Protein AF-A0A0G0YXP5-F1 (afdb_monomer_lite)

Foldseek 3Di:
DLLVVLVVLQVQLVVQCVVQVDPDPDLSVVSNVVSPVSNVSSVCCNVPVPVVVVVCVVCVVVPVNVVVVVVVVVVSVVVVVCVVPPD

Sequence (87 aa):
MMWLAGAMSLVIGLLSVLVHNVWSDDWRLLITFLGWMALIKGIIRLMWPDSVAKMALTMGQKKTLINTCLIVGFLIGLYLMYQGFWA

Radius of gyration: 14.75 Å; chains: 1; bounding box: 26×30×37 Å

Secondary structure (DSSP, 8-state):
-HHHHHHHHHHHHHHHHHHH----SSTHHHHHHHHHHHHHHHHHHHH-HHHHHHHHHHHHT-HHHHHHHHHHHHHHHHHHHHHHHH-

Organism: NCBI:txid1618341

Structure (mmCIF, N/CA/C/O backbone):
data_AF-A0A0G0YXP5-F1
#
_entry.id   AF-A0A0G0YXP5-F1
#
loop_
_atom_site.group_PDB
_atom_site.id
_atom_site.type_symbol
_atom_site.label_atom_id
_atom_site.label_alt_id
_atom_site.label_comp_id
_atom_site.label_asym_id
_atom_site.label_entity_id
_atom_site.label_seq_id
_atom_site.pdbx_PDB_ins_code
_atom_site.Cartn_x
_atom_site.Cartn_y
_atom_site.Cartn_z
_atom_site.occupancy
_atom_site.B_iso_or_equiv
_atom_site.auth_seq_id
_atom_site.auth_comp_id
_atom_site.auth_asym_id
_atom_site.auth_atom_id
_atom_site.pdbx_PDB_model_num
ATOM 1 N N . MET A 1 1 ? 2.227 12.087 15.757 1.00 63.25 1 MET A N 1
ATOM 2 C CA . MET A 1 1 ? 2.908 11.027 14.972 1.00 63.25 1 MET A CA 1
ATOM 3 C C . MET A 1 1 ? 2.143 10.538 13.732 1.00 63.25 1 MET A C 1
ATOM 5 O O . MET A 1 1 ? 2.788 10.034 12.823 1.00 63.25 1 MET A O 1
ATOM 9 N N . MET A 1 2 ? 0.814 10.708 13.623 1.00 72.62 2 MET A N 1
ATOM 10 C CA . MET A 1 2 ? 0.051 10.251 12.440 1.00 72.62 2 MET A CA 1
ATOM 11 C C . MET A 1 2 ? 0.306 11.040 11.149 1.00 72.62 2 MET A C 1
ATOM 13 O O . MET A 1 2 ? 0.319 10.437 10.080 1.00 72.62 2 MET A O 1
ATOM 17 N N . TRP A 1 3 ? 0.578 12.343 11.246 1.00 79.38 3 TRP A N 1
ATOM 18 C CA . TRP A 1 3 ? 0.897 13.194 10.093 1.00 79.38 3 TRP A CA 1
ATOM 19 C C . TRP A 1 3 ? 2.164 12.751 9.357 1.00 79.38 3 TRP A C 1
ATOM 21 O O . TRP A 1 3 ? 2.123 12.535 8.150 1.00 79.38 3 TRP A O 1
ATOM 31 N N . LEU A 1 4 ? 3.262 12.518 10.088 1.00 84.75 4 LEU A N 1
ATOM 32 C CA . LEU A 1 4 ? 4.516 12.026 9.508 1.00 84.75 4 LEU A CA 1
ATOM 33 C C . LEU A 1 4 ? 4.325 10.654 8.849 1.00 84.75 4 LEU A C 1
ATOM 35 O O . LEU A 1 4 ? 4.731 10.449 7.711 1.00 84.75 4 LEU A O 1
ATOM 39 N N . ALA A 1 5 ? 3.632 9.735 9.529 1.00 82.75 5 ALA A N 1
ATOM 40 C CA . ALA A 1 5 ? 3.326 8.419 8.975 1.00 82.75 5 ALA A CA 1
ATOM 41 C C . ALA A 1 5 ? 2.428 8.492 7.724 1.00 82.75 5 ALA A C 1
ATOM 43 O O . ALA A 1 5 ? 2.531 7.630 6.856 1.00 82.75 5 ALA A O 1
ATOM 44 N N . GLY A 1 6 ? 1.538 9.488 7.637 1.00 83.25 6 GLY A N 1
ATOM 45 C CA . GLY A 1 6 ? 0.748 9.803 6.443 1.00 83.25 6 GLY A CA 1
ATOM 46 C C . GLY A 1 6 ? 1.613 10.310 5.301 1.00 83.25 6 GLY A C 1
ATOM 47 O O . GLY A 1 6 ? 1.599 9.711 4.227 1.00 83.25 6 GLY A O 1
ATOM 48 N N . ALA A 1 7 ? 2.430 11.329 5.564 1.00 88.62 7 ALA A N 1
ATOM 49 C CA . ALA A 1 7 ? 3.336 11.922 4.588 1.00 88.62 7 ALA A CA 1
ATOM 50 C C . ALA A 1 7 ? 4.306 10.884 4.006 1.00 88.62 7 ALA A C 1
ATOM 52 O O . ALA A 1 7 ? 4.406 10.757 2.790 1.00 88.62 7 ALA A O 1
ATOM 53 N N . MET A 1 8 ? 4.940 10.067 4.854 1.00 88.75 8 MET A N 1
ATOM 54 C CA . MET A 1 8 ? 5.837 9.000 4.398 1.00 88.75 8 MET A CA 1
ATOM 55 C C . MET A 1 8 ? 5.100 7.966 3.545 1.00 88.75 8 MET A C 1
ATOM 57 O O . MET A 1 8 ? 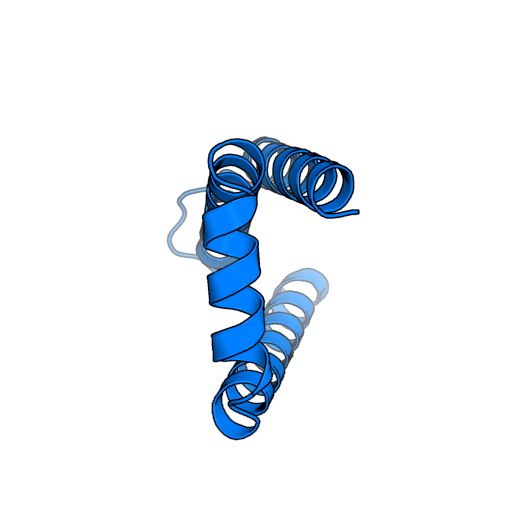5.587 7.601 2.481 1.00 88.75 8 MET A O 1
ATOM 61 N N . SER A 1 9 ? 3.911 7.515 3.967 1.00 85.75 9 SER A N 1
ATOM 62 C CA . SER A 1 9 ? 3.141 6.553 3.169 1.00 85.75 9 SER A CA 1
ATOM 63 C C . SER A 1 9 ? 2.701 7.115 1.818 1.00 85.75 9 SER A C 1
ATOM 65 O O . SER A 1 9 ? 2.706 6.378 0.836 1.00 85.75 9 SER A O 1
ATOM 67 N N . LEU A 1 10 ? 2.380 8.412 1.756 1.00 90.69 10 LEU A N 1
ATOM 68 C CA . LEU A 1 10 ? 2.026 9.085 0.512 1.00 90.69 10 LEU A CA 1
ATOM 69 C C . LEU A 1 10 ? 3.235 9.171 -0.417 1.00 90.69 10 LEU A C 1
ATOM 71 O O . LEU A 1 10 ? 3.125 8.777 -1.571 1.00 90.69 10 LEU A O 1
ATOM 75 N N . VAL A 1 11 ? 4.387 9.628 0.083 1.00 92.31 11 VAL A N 1
ATOM 76 C CA . VAL A 1 11 ? 5.616 9.746 -0.719 1.00 92.31 11 VAL A CA 1
ATOM 77 C C . VAL A 1 11 ? 6.060 8.379 -1.235 1.00 92.31 11 VAL A C 1
ATOM 79 O O . VAL A 1 11 ? 6.330 8.241 -2.421 1.00 92.31 11 VAL A O 1
ATOM 82 N N . ILE A 1 12 ? 6.076 7.352 -0.382 1.00 91.31 12 ILE A N 1
ATOM 83 C CA . ILE A 1 12 ? 6.456 5.990 -0.786 1.00 91.31 12 ILE A CA 1
ATOM 84 C C . ILE A 1 12 ? 5.478 5.435 -1.828 1.00 91.31 12 ILE A C 1
ATOM 86 O O . ILE A 1 12 ? 5.913 4.879 -2.834 1.00 91.31 12 ILE A O 1
ATOM 90 N N . GLY A 1 13 ? 4.167 5.608 -1.622 1.00 89.69 13 GLY A N 1
ATOM 91 C CA . GLY A 1 13 ? 3.157 5.195 -2.597 1.00 89.69 13 GLY A CA 1
ATOM 92 C C . GLY A 1 13 ? 3.314 5.917 -3.935 1.00 89.69 13 GLY A C 1
ATOM 93 O O . GLY A 1 13 ? 3.276 5.284 -4.985 1.00 89.69 13 GLY A O 1
ATOM 94 N N . LEU A 1 14 ? 3.577 7.225 -3.899 1.00 91.88 14 LEU A N 1
ATOM 95 C CA . LEU A 1 14 ? 3.784 8.040 -5.093 1.00 91.88 14 LEU A CA 1
ATOM 96 C C . LEU A 1 14 ? 5.034 7.617 -5.863 1.00 91.88 14 LEU A C 1
ATOM 98 O O . LEU A 1 14 ? 4.964 7.441 -7.075 1.00 91.88 14 LEU A O 1
ATOM 102 N N . LEU A 1 15 ? 6.155 7.403 -5.171 1.00 92.50 15 LEU A N 1
ATOM 103 C CA . LEU A 1 15 ? 7.386 6.903 -5.783 1.00 92.50 15 LEU A CA 1
ATOM 104 C C . LEU A 1 15 ? 7.183 5.515 -6.394 1.00 92.50 15 LEU A C 1
ATOM 106 O O . LEU A 1 15 ? 7.630 5.267 -7.508 1.00 92.50 15 LEU A O 1
ATOM 110 N N . SER A 1 16 ? 6.469 4.626 -5.700 1.00 91.62 16 SER A N 1
ATOM 111 C CA . SER A 1 16 ? 6.163 3.288 -6.209 1.00 91.62 16 SER A CA 1
ATOM 112 C C . SER A 1 16 ? 5.338 3.344 -7.494 1.00 91.62 16 SER A C 1
ATOM 114 O O . SER A 1 16 ? 5.675 2.647 -8.448 1.00 91.62 16 SER A O 1
ATOM 116 N N . VAL A 1 17 ? 4.313 4.202 -7.552 1.00 93.00 17 VAL A N 1
ATOM 117 C CA . VAL A 1 17 ? 3.551 4.432 -8.786 1.00 93.00 17 VAL A CA 1
ATOM 118 C C . VAL A 1 17 ? 4.475 5.006 -9.861 1.00 93.00 17 VAL A C 1
ATOM 120 O O . VAL A 1 17 ? 4.572 4.434 -10.933 1.00 93.00 17 VAL A O 1
ATOM 123 N N . LEU A 1 18 ? 5.231 6.069 -9.593 1.00 92.00 18 LEU A N 1
ATOM 124 C CA . LEU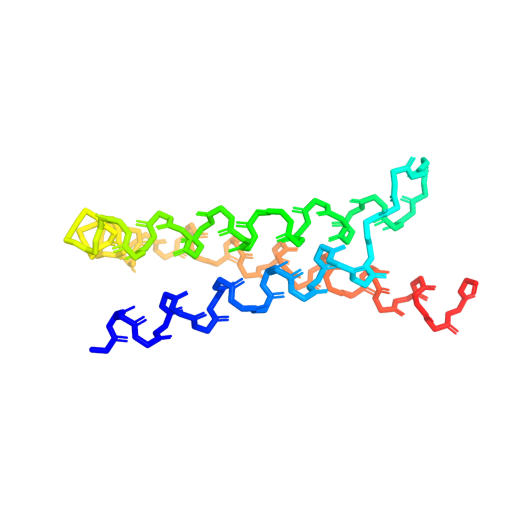 A 1 18 ? 6.083 6.689 -10.616 1.00 92.00 18 LEU A CA 1
ATOM 125 C C . LEU A 1 18 ? 7.128 5.734 -11.218 1.00 92.00 18 LEU A C 1
ATOM 127 O O . LEU A 1 18 ? 7.383 5.803 -12.416 1.00 92.00 18 LEU A O 1
ATOM 131 N N . VAL A 1 19 ? 7.715 4.843 -10.414 1.00 91.50 19 VAL A N 1
ATOM 132 C CA . VAL A 1 19 ? 8.769 3.915 -10.865 1.00 91.50 19 VAL A CA 1
ATOM 133 C C . VAL A 1 19 ? 8.198 2.635 -11.488 1.00 91.50 19 VAL A C 1
ATOM 135 O O . VAL A 1 19 ? 8.791 2.086 -12.413 1.00 91.50 19 VAL A O 1
ATOM 138 N N . HIS A 1 20 ? 7.052 2.149 -11.003 1.00 86.31 20 HIS A N 1
ATOM 139 C CA . HIS A 1 20 ? 6.519 0.826 -11.347 1.00 86.31 20 HIS A CA 1
ATOM 140 C C . HIS A 1 20 ? 5.067 0.855 -11.860 1.00 86.31 20 HIS A C 1
ATOM 142 O O . HIS A 1 20 ? 4.345 -0.129 -11.695 1.00 86.31 20 HIS A O 1
ATOM 148 N N . ASN A 1 21 ? 4.601 1.946 -12.479 1.00 91.81 21 ASN A N 1
ATOM 149 C CA . ASN A 1 21 ? 3.263 2.011 -13.089 1.00 91.81 21 ASN A CA 1
ATOM 150 C C . ASN A 1 21 ? 3.215 1.251 -14.424 1.00 91.81 21 ASN A C 1
ATOM 152 O O . ASN A 1 21 ? 3.180 1.853 -15.497 1.00 91.81 21 ASN A O 1
ATOM 156 N N . VAL A 1 22 ? 3.233 -0.078 -14.344 1.00 91.19 22 VAL A N 1
ATOM 157 C CA . VAL A 1 22 ? 3.169 -0.980 -15.494 1.00 91.19 22 VAL A CA 1
ATOM 158 C C . VAL A 1 22 ? 1.934 -1.859 -15.351 1.00 91.19 22 VAL A C 1
ATOM 160 O O . VAL A 1 22 ? 1.910 -2.797 -14.561 1.00 91.19 22 VAL A O 1
ATOM 163 N N . TRP A 1 23 ? 0.911 -1.565 -16.147 1.00 89.12 23 TRP A N 1
ATOM 164 C CA . TRP A 1 23 ? -0.295 -2.386 -16.252 1.00 89.12 23 TRP A CA 1
ATOM 165 C C . TRP A 1 23 ? -0.080 -3.493 -17.289 1.00 89.12 23 TRP A C 1
ATOM 167 O O . TRP A 1 23 ? -0.665 -3.457 -18.368 1.00 89.12 23 TRP A O 1
ATOM 177 N N . SER A 1 24 ? 0.824 -4.429 -16.989 1.00 88.38 24 SER A N 1
ATOM 178 C CA . SER A 1 24 ? 0.995 -5.668 -17.760 1.00 88.38 24 SER A CA 1
ATOM 179 C C . SER A 1 24 ? 0.339 -6.834 -17.027 1.00 88.38 24 SER A C 1
ATOM 181 O O . SER A 1 24 ? 0.240 -6.795 -15.806 1.00 88.38 24 SER A O 1
ATOM 183 N N . ASP A 1 25 ? -0.063 -7.890 -17.734 1.00 85.62 25 ASP A N 1
ATOM 184 C CA . ASP A 1 25 ? -0.676 -9.093 -17.139 1.00 85.62 25 ASP A CA 1
ATOM 185 C C . ASP A 1 25 ? 0.342 -10.010 -16.415 1.00 85.62 25 ASP A C 1
ATOM 187 O O . ASP A 1 25 ? 0.149 -11.218 -16.297 1.00 85.62 25 ASP A O 1
ATOM 191 N N . ASP A 1 26 ? 1.428 -9.433 -15.891 1.00 88.25 26 ASP A N 1
ATOM 192 C CA . ASP A 1 26 ? 2.497 -10.140 -15.185 1.00 88.25 26 ASP A CA 1
ATOM 193 C C . ASP A 1 26 ? 2.514 -9.801 -13.684 1.00 88.25 26 ASP A C 1
ATOM 195 O O . ASP A 1 26 ? 1.738 -8.997 -13.164 1.00 88.25 26 ASP A O 1
ATOM 199 N N . TRP A 1 27 ? 3.497 -10.345 -12.960 1.00 88.62 27 TRP A N 1
ATOM 200 C CA . TRP A 1 27 ? 3.744 -10.060 -11.540 1.00 88.62 27 TRP A CA 1
ATOM 201 C C . TRP A 1 27 ? 3.945 -8.564 -11.216 1.00 88.62 27 TRP A C 1
ATOM 203 O O . TRP A 1 27 ? 3.772 -8.152 -10.068 1.00 88.62 27 TRP A O 1
ATOM 213 N N . ARG A 1 28 ? 4.275 -7.735 -12.215 1.00 89.88 28 ARG A N 1
ATOM 214 C CA . ARG A 1 28 ? 4.426 -6.277 -12.072 1.00 89.88 28 ARG A CA 1
ATOM 215 C C . ARG A 1 28 ? 3.102 -5.585 -11.741 1.00 89.88 28 ARG A C 1
ATOM 217 O O . ARG A 1 28 ? 3.121 -4.617 -10.983 1.00 89.88 28 ARG A O 1
ATOM 224 N N . LEU A 1 29 ? 1.968 -6.138 -12.183 1.00 91.69 29 LEU A N 1
ATOM 225 C CA . LEU A 1 29 ? 0.630 -5.641 -11.850 1.00 91.69 29 LEU A CA 1
ATOM 226 C C . LEU A 1 29 ? 0.407 -5.584 -10.336 1.00 91.69 29 LEU A C 1
ATOM 228 O O . LEU A 1 29 ? -0.110 -4.601 -9.809 1.00 91.69 29 LEU A O 1
ATOM 232 N N . LEU A 1 30 ? 0.854 -6.622 -9.621 1.00 90.38 30 LEU A N 1
ATOM 233 C CA . LEU A 1 30 ? 0.791 -6.695 -8.160 1.00 90.38 30 LEU A CA 1
ATOM 234 C C . LEU A 1 30 ? 1.556 -5.538 -7.508 1.00 90.38 30 LEU A C 1
ATOM 236 O O . LEU A 1 30 ? 1.057 -4.942 -6.555 1.00 90.38 30 LEU A O 1
ATOM 240 N N . ILE A 1 31 ? 2.728 -5.173 -8.037 1.00 90.88 31 ILE A N 1
ATOM 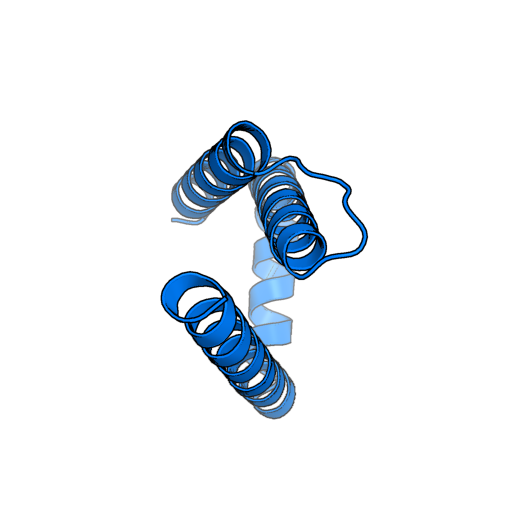241 C CA . ILE A 1 31 ? 3.500 -4.025 -7.541 1.00 90.88 31 ILE A CA 1
ATOM 242 C C . ILE A 1 31 ? 2.738 -2.725 -7.789 1.00 90.88 31 ILE A C 1
ATOM 244 O O . ILE A 1 31 ? 2.617 -1.907 -6.877 1.00 90.88 31 ILE A O 1
ATOM 248 N N . THR A 1 32 ? 2.187 -2.544 -8.990 1.00 92.56 32 THR A N 1
ATOM 249 C CA . THR A 1 32 ? 1.398 -1.356 -9.333 1.00 92.56 32 THR A CA 1
ATOM 250 C C . THR A 1 32 ? 0.189 -1.213 -8.404 1.00 92.56 32 THR A C 1
ATOM 252 O O . THR A 1 32 ? -0.031 -0.136 -7.846 1.00 92.56 32 THR A O 1
ATOM 255 N N . PHE A 1 33 ? -0.540 -2.301 -8.133 1.00 93.25 33 PHE A N 1
ATOM 256 C CA . PHE A 1 33 ? -1.643 -2.310 -7.165 1.00 93.25 33 PHE A CA 1
ATOM 257 C C . PHE A 1 33 ? -1.189 -1.950 -5.746 1.00 93.25 33 PHE A C 1
ATOM 259 O O . PHE A 1 33 ? -1.832 -1.128 -5.089 1.00 93.25 33 PHE A O 1
ATOM 266 N N . LEU A 1 34 ? -0.084 -2.527 -5.262 1.00 92.44 34 LEU A N 1
ATOM 267 C CA . LEU A 1 34 ? 0.472 -2.198 -3.944 1.00 92.44 34 LEU A CA 1
ATOM 268 C C . LEU A 1 34 ? 0.862 -0.713 -3.847 1.00 92.44 34 LEU A C 1
ATOM 270 O O . LEU A 1 34 ? 0.562 -0.071 -2.836 1.00 92.44 34 LEU A O 1
ATOM 274 N N . GLY A 1 35 ? 1.464 -0.157 -4.902 1.00 92.38 35 GLY A N 1
ATOM 275 C CA . GLY A 1 35 ? 1.826 1.258 -4.998 1.00 92.38 35 GLY A CA 1
ATOM 276 C C . GLY A 1 35 ? 0.610 2.182 -4.904 1.00 92.38 35 GLY A C 1
ATOM 277 O O . GLY A 1 35 ? 0.577 3.084 -4.062 1.00 92.38 35 GLY A O 1
ATOM 278 N N . TRP A 1 36 ? -0.438 1.912 -5.688 1.00 95.12 36 TRP A N 1
ATOM 279 C CA . TRP A 1 36 ? -1.688 2.680 -5.639 1.00 95.12 36 TRP A CA 1
ATOM 280 C C . TRP A 1 36 ? -2.410 2.557 -4.294 1.00 95.12 36 TRP A C 1
ATOM 282 O O . TRP A 1 36 ? -2.876 3.562 -3.755 1.00 95.12 36 TRP A O 1
ATOM 292 N N . MET A 1 37 ? -2.460 1.362 -3.695 1.00 93.25 37 MET A N 1
ATOM 293 C CA . MET A 1 37 ? -3.034 1.187 -2.356 1.00 93.25 37 MET A CA 1
ATOM 294 C C . MET A 1 37 ? -2.270 1.987 -1.294 1.00 93.25 37 MET A C 1
ATOM 296 O O . MET A 1 37 ? -2.889 2.601 -0.421 1.00 93.25 37 MET A O 1
ATOM 300 N N . ALA A 1 38 ? -0.935 2.010 -1.359 1.00 90.88 38 ALA A N 1
ATOM 301 C CA . ALA A 1 38 ? -0.111 2.806 -0.454 1.00 90.88 38 ALA A CA 1
ATOM 302 C C . ALA A 1 38 ? -0.361 4.313 -0.629 1.00 90.88 38 ALA A C 1
ATOM 304 O O . ALA A 1 38 ? -0.543 5.011 0.373 1.00 90.88 38 ALA A O 1
ATOM 305 N N . LEU A 1 39 ? -0.452 4.786 -1.878 1.00 92.44 39 LEU A N 1
ATOM 306 C CA . LEU A 1 39 ? -0.763 6.177 -2.211 1.00 92.44 39 LEU A CA 1
ATOM 307 C C . LEU A 1 39 ? -2.123 6.595 -1.634 1.00 92.44 39 LEU A C 1
ATOM 309 O O . LEU A 1 39 ? -2.201 7.556 -0.868 1.00 92.44 39 LEU A O 1
ATOM 313 N N . ILE A 1 40 ? -3.183 5.839 -1.943 1.00 93.56 40 ILE A N 1
ATOM 314 C CA . ILE A 1 40 ? -4.549 6.120 -1.478 1.00 93.56 40 ILE A CA 1
ATOM 315 C C . ILE A 1 40 ? -4.599 6.118 0.053 1.00 93.56 40 ILE A C 1
ATOM 317 O O . ILE A 1 40 ? -5.149 7.040 0.658 1.00 93.56 40 ILE A O 1
ATOM 321 N N . LYS A 1 41 ? -3.969 5.133 0.707 1.00 89.19 41 LYS A N 1
ATOM 322 C CA . LYS A 1 41 ? -3.910 5.076 2.175 1.00 89.19 41 LYS A CA 1
ATOM 323 C C . LYS A 1 41 ? -3.194 6.294 2.768 1.00 89.19 41 LYS A C 1
ATOM 325 O O . LYS A 1 41 ? -3.621 6.793 3.810 1.00 89.19 41 LYS A O 1
ATOM 330 N N . GLY A 1 42 ? -2.126 6.767 2.124 1.00 89.75 42 GLY A N 1
ATOM 331 C CA . GLY A 1 42 ? -1.403 7.971 2.531 1.00 89.75 42 GLY A CA 1
ATOM 332 C C . GLY A 1 42 ? -2.249 9.235 2.418 1.00 89.75 42 GLY A C 1
ATOM 333 O O . GLY A 1 42 ? -2.309 10.006 3.375 1.00 89.75 42 GLY A O 1
ATOM 334 N N . ILE A 1 43 ? -2.974 9.397 1.307 1.00 92.94 43 ILE A N 1
ATOM 335 C CA . ILE A 1 43 ? -3.918 10.505 1.098 1.00 92.94 43 ILE A CA 1
ATOM 336 C C . ILE A 1 43 ? -5.005 10.493 2.178 1.00 92.94 43 ILE A C 1
ATOM 338 O O . ILE A 1 43 ? -5.187 11.489 2.876 1.00 92.94 43 ILE A O 1
ATOM 342 N N . ILE A 1 44 ? -5.671 9.351 2.390 1.00 91.69 44 ILE A N 1
ATOM 343 C CA . ILE A 1 44 ? -6.741 9.217 3.394 1.00 91.69 44 ILE A CA 1
ATOM 344 C C . ILE A 1 44 ? -6.226 9.559 4.797 1.00 91.69 44 ILE A C 1
ATOM 346 O O . ILE A 1 44 ? -6.909 10.238 5.561 1.00 91.69 44 ILE A O 1
ATOM 350 N N . ARG A 1 45 ? -5.011 9.120 5.145 1.00 89.19 45 ARG A N 1
ATOM 351 C CA . ARG A 1 45 ? -4.405 9.392 6.456 1.00 89.19 45 ARG A CA 1
ATOM 352 C C . ARG A 1 45 ? -4.093 10.871 6.682 1.00 89.19 45 ARG A C 1
ATOM 354 O O . ARG A 1 45 ? -4.156 11.308 7.827 1.00 89.19 45 ARG A O 1
ATOM 361 N N . LEU A 1 46 ? -3.757 11.617 5.631 1.00 89.56 46 LEU A N 1
ATOM 362 C CA . LEU A 1 46 ? -3.518 13.060 5.715 1.00 89.56 46 LEU A CA 1
ATOM 363 C C . LEU A 1 46 ? -4.821 13.865 5.719 1.00 89.56 46 LEU A C 1
ATOM 365 O O . LEU A 1 46 ? -4.914 14.857 6.432 1.00 89.56 46 LEU A O 1
ATOM 369 N N . MET A 1 47 ? -5.826 13.435 4.953 1.00 90.81 47 MET A N 1
ATOM 370 C CA . MET A 1 47 ? -7.113 14.130 4.864 1.00 90.81 47 MET A CA 1
ATOM 371 C C . MET A 1 47 ? -8.015 13.880 6.080 1.00 90.81 47 MET A C 1
ATOM 373 O O . MET A 1 47 ? -8.721 14.788 6.510 1.00 90.81 47 MET A O 1
ATOM 377 N N . TRP A 1 48 ? -7.987 12.673 6.658 1.00 91.31 48 TRP A N 1
ATOM 378 C CA . TRP A 1 48 ? -8.844 12.281 7.786 1.00 91.31 48 TRP A CA 1
ATOM 379 C C . TRP A 1 48 ? -8.061 11.583 8.913 1.00 91.31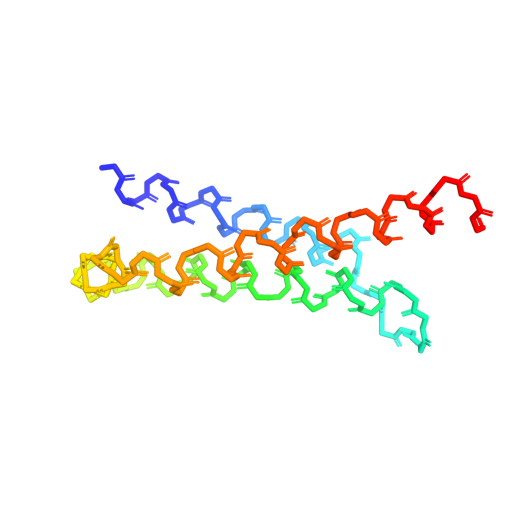 48 TRP A C 1
ATOM 381 O O . TRP A 1 48 ? -8.318 10.410 9.219 1.00 91.31 48 TRP A O 1
ATOM 391 N N . PRO A 1 49 ? -7.115 12.279 9.569 1.00 86.25 49 PRO A N 1
ATOM 392 C CA . PRO A 1 49 ? -6.258 11.687 10.597 1.00 86.25 49 PRO A CA 1
ATOM 393 C C . PRO A 1 49 ? -7.052 11.111 11.781 1.00 86.25 49 PRO A C 1
ATOM 395 O O . PRO A 1 49 ? -6.741 10.012 12.240 1.00 86.25 49 PRO A O 1
ATOM 398 N N . ASP A 1 50 ? -8.116 11.787 12.229 1.00 87.75 50 ASP A N 1
ATOM 399 C CA . ASP A 1 50 ? -8.928 11.350 13.376 1.00 87.75 50 ASP A CA 1
ATOM 400 C C . ASP A 1 50 ? -9.742 10.085 13.079 1.00 87.75 50 ASP A C 1
ATOM 402 O O . ASP A 1 50 ? -9.824 9.170 13.905 1.00 87.75 50 ASP A O 1
ATOM 406 N N . SER A 1 51 ? -10.319 9.995 11.878 1.00 88.50 51 SER A N 1
ATOM 407 C CA . SER A 1 51 ? -11.051 8.806 11.426 1.00 88.50 51 SER A CA 1
ATOM 408 C C . SER A 1 51 ? -10.117 7.602 11.323 1.00 88.50 51 SER A C 1
ATOM 410 O O . SER A 1 51 ? -10.441 6.510 11.793 1.00 88.50 51 SER A O 1
ATOM 412 N N . VAL A 1 52 ? -8.918 7.812 10.772 1.00 87.56 52 VAL A N 1
ATOM 413 C CA . VAL A 1 52 ? -7.891 6.770 10.666 1.00 87.56 52 VAL A CA 1
ATOM 414 C C . VAL A 1 52 ? -7.381 6.349 12.044 1.00 87.56 52 VAL A C 1
ATOM 416 O O . VAL A 1 52 ? -7.132 5.162 12.254 1.00 87.56 52 VAL A O 1
ATOM 419 N N . ALA A 1 53 ? -7.286 7.266 13.010 1.00 87.38 53 ALA A N 1
ATOM 420 C CA . ALA A 1 53 ? -6.919 6.935 14.383 1.00 87.38 53 ALA A CA 1
ATOM 421 C C . ALA A 1 53 ? -7.933 6.003 15.052 1.00 87.38 53 ALA A C 1
ATOM 423 O O . ALA A 1 53 ? -7.559 4.970 15.610 1.00 87.38 53 ALA A O 1
ATOM 424 N N . LYS A 1 54 ? -9.226 6.322 14.941 1.00 88.44 54 LYS A N 1
ATOM 425 C CA . LYS A 1 54 ? -10.307 5.484 15.482 1.00 88.44 54 LYS A CA 1
ATOM 426 C C . LYS A 1 54 ? -10.353 4.110 14.807 1.00 88.44 54 LYS A C 1
ATOM 428 O O . LYS A 1 54 ? -10.511 3.088 15.478 1.00 88.44 54 LYS A O 1
ATOM 433 N N . MET A 1 55 ? -10.158 4.065 13.489 1.00 86.44 55 MET A N 1
ATOM 434 C CA . MET A 1 55 ? -10.075 2.808 12.743 1.00 86.44 55 MET A CA 1
ATOM 435 C C . MET A 1 55 ? -8.867 1.968 13.183 1.00 86.44 55 MET A C 1
ATOM 437 O O . MET A 1 55 ? -8.993 0.766 13.398 1.00 86.44 55 MET A O 1
ATOM 441 N N . ALA A 1 56 ? -7.706 2.593 13.393 1.00 85.06 56 ALA A N 1
ATOM 442 C CA . ALA A 1 56 ? -6.509 1.900 13.859 1.00 85.06 56 ALA A CA 1
ATOM 443 C C . ALA A 1 56 ? -6.702 1.277 15.250 1.00 85.06 56 ALA A C 1
ATOM 445 O O . ALA A 1 56 ? -6.258 0.155 15.476 1.00 85.06 56 ALA A O 1
ATOM 446 N N . LEU A 1 57 ? -7.409 1.955 16.160 1.00 86.75 57 LEU A N 1
ATOM 447 C CA . LEU A 1 57 ? -7.726 1.418 17.488 1.00 86.75 57 LEU A CA 1
ATOM 448 C C . LEU A 1 57 ? -8.664 0.205 17.411 1.00 86.75 57 LEU A C 1
ATOM 450 O O . LEU A 1 57 ? -8.415 -0.813 18.053 1.00 86.75 57 LEU A O 1
ATOM 454 N N . THR A 1 58 ? -9.712 0.281 16.589 1.00 85.75 58 THR A N 1
ATOM 455 C CA . THR A 1 58 ? -10.686 -0.816 16.433 1.00 85.75 58 THR A CA 1
ATOM 456 C C . THR A 1 58 ? -10.107 -2.024 15.695 1.00 85.75 58 THR A C 1
ATOM 458 O O . THR A 1 58 ? -10.400 -3.166 16.051 1.00 85.75 58 THR A O 1
ATOM 461 N N . MET A 1 59 ? -9.248 -1.803 14.698 1.00 83.12 59 MET A N 1
ATOM 462 C CA . MET A 1 59 ? -8.519 -2.877 14.016 1.00 83.12 59 MET A CA 1
ATOM 463 C C . MET A 1 59 ? -7.407 -3.464 14.891 1.00 83.12 59 MET A C 1
ATOM 465 O O . MET A 1 59 ? -7.213 -4.678 14.890 1.00 83.12 59 MET A O 1
ATOM 469 N N . GLY A 1 60 ? -6.728 -2.625 15.680 1.00 80.38 60 GLY A N 1
ATOM 470 C CA . GLY A 1 60 ? -5.650 -3.000 16.599 1.00 80.38 60 GLY A CA 1
ATOM 471 C C . GLY A 1 60 ? -6.058 -4.041 17.646 1.00 80.38 60 GLY A C 1
ATOM 472 O O . GLY A 1 60 ? -5.246 -4.857 18.075 1.00 80.38 60 GLY A O 1
ATOM 473 N N . GLN A 1 61 ? -7.334 -4.054 18.029 1.00 84.50 61 GLN A N 1
ATOM 474 C CA 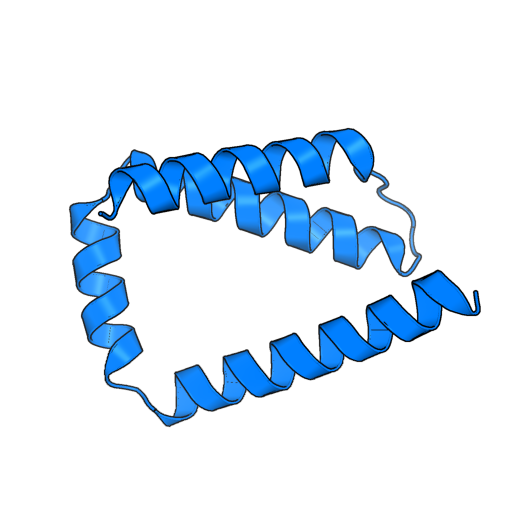. GLN A 1 61 ? -7.875 -4.997 19.010 1.00 84.50 61 GLN A CA 1
ATOM 475 C C . GLN A 1 61 ? -8.211 -6.372 18.409 1.00 84.50 61 GLN A C 1
ATOM 477 O O . GLN A 1 61 ? -8.323 -7.361 19.135 1.00 84.50 61 GLN A O 1
ATOM 482 N N . LYS A 1 62 ? -8.334 -6.479 17.079 1.00 89.31 62 LYS A N 1
ATOM 483 C CA . LYS A 1 62 ? -8.682 -7.727 16.387 1.00 89.31 62 LYS A CA 1
ATOM 484 C C . LYS A 1 62 ? -7.421 -8.513 16.026 1.00 89.31 62 LYS A C 1
ATOM 486 O O . LYS A 1 62 ? -6.984 -8.506 14.878 1.00 89.31 62 LYS A O 1
ATOM 491 N N . LYS A 1 63 ? -6.855 -9.237 17.000 1.00 86.31 63 LYS A N 1
ATOM 492 C CA . LYS A 1 63 ? -5.617 -10.031 16.829 1.00 86.31 63 LYS A CA 1
ATOM 493 C C . LYS A 1 63 ? -5.638 -10.951 15.601 1.00 86.31 63 LYS A C 1
ATOM 495 O O . LYS A 1 63 ? -4.654 -10.994 14.870 1.00 86.31 63 LYS A O 1
ATOM 500 N N . THR A 1 64 ? -6.756 -11.633 15.338 1.00 91.19 64 THR A N 1
ATOM 501 C CA . THR A 1 64 ? -6.904 -12.517 14.168 1.00 91.19 64 THR A CA 1
ATOM 502 C C . THR A 1 64 ? -6.738 -11.759 12.854 1.00 91.19 64 THR A C 1
ATOM 504 O O . THR A 1 64 ? -6.016 -12.215 11.979 1.00 91.19 64 THR A O 1
ATOM 507 N N . LEU A 1 65 ? -7.346 -10.574 12.734 1.00 88.00 65 LEU A N 1
ATOM 508 C CA . LEU A 1 65 ? -7.249 -9.740 11.536 1.00 88.00 65 LEU A CA 1
ATOM 509 C C . LEU A 1 65 ? -5.797 -9.321 11.277 1.00 88.00 65 LEU A C 1
ATOM 511 O O . LEU A 1 65 ? -5.303 -9.467 10.163 1.00 88.00 65 LEU A O 1
ATOM 515 N N . ILE A 1 66 ? -5.110 -8.836 12.315 1.00 89.50 66 ILE A N 1
ATOM 516 C CA . ILE A 1 66 ? -3.710 -8.408 12.211 1.00 89.50 66 ILE A CA 1
ATOM 517 C C . ILE A 1 66 ? -2.830 -9.582 11.781 1.00 89.50 66 ILE A C 1
ATOM 519 O O . ILE A 1 66 ? -2.036 -9.433 10.857 1.00 89.50 66 ILE A O 1
ATOM 523 N N . ASN A 1 67 ? -3.000 -10.751 12.404 1.00 91.94 67 ASN A N 1
ATOM 524 C CA . ASN A 1 67 ? -2.203 -11.928 12.078 1.00 91.94 67 ASN A CA 1
ATOM 525 C C . ASN A 1 67 ? -2.428 -12.387 10.629 1.00 91.94 67 ASN A C 1
ATOM 527 O O . ASN A 1 67 ? -1.468 -12.643 9.909 1.00 91.94 67 ASN A O 1
ATOM 531 N N . THR A 1 68 ? -3.681 -12.408 10.163 1.00 92.81 68 THR A N 1
ATOM 532 C CA . THR A 1 68 ? -3.994 -12.733 8.765 1.00 92.81 68 THR A CA 1
ATOM 533 C C . THR A 1 68 ? -3.360 -11.730 7.801 1.00 92.81 68 THR A C 1
ATOM 535 O O . THR A 1 68 ? -2.736 -12.142 6.828 1.00 92.81 68 THR A O 1
ATOM 538 N N . CYS A 1 69 ? -3.448 -10.423 8.073 1.00 90.81 69 CYS A N 1
ATOM 539 C CA . CYS A 1 69 ? -2.804 -9.407 7.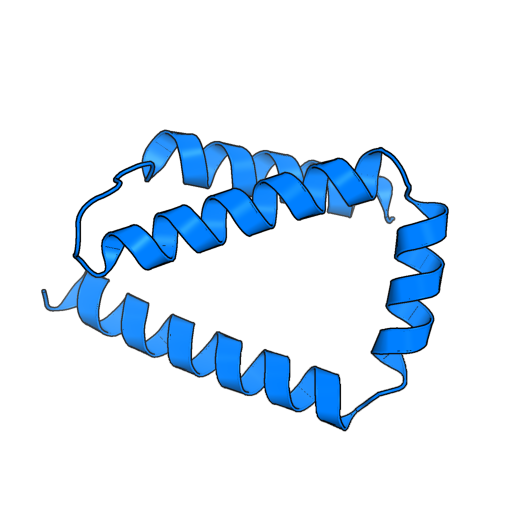235 1.00 90.81 69 CYS A CA 1
ATOM 540 C C . CYS A 1 69 ? -1.277 -9.567 7.183 1.00 90.81 69 CYS A C 1
ATOM 542 O O . CYS A 1 69 ? -0.690 -9.382 6.119 1.00 90.81 69 CYS A O 1
ATOM 544 N N . LEU A 1 70 ? -0.641 -9.920 8.305 1.00 91.50 70 LEU A N 1
ATOM 545 C CA . LEU A 1 70 ? 0.802 -10.160 8.363 1.00 91.50 70 LEU A CA 1
ATOM 546 C C . LEU A 1 70 ? 1.206 -11.383 7.538 1.00 91.50 70 LEU A C 1
ATOM 548 O O . LEU A 1 70 ? 2.129 -11.286 6.736 1.00 91.50 70 LEU A O 1
ATOM 552 N N . ILE A 1 71 ? 0.495 -12.504 7.687 1.00 95.88 71 ILE A N 1
ATOM 553 C CA . ILE A 1 71 ? 0.770 -13.733 6.930 1.00 95.88 71 ILE A CA 1
ATOM 554 C C . ILE A 1 71 ? 0.568 -13.494 5.432 1.00 95.88 71 ILE A C 1
ATOM 556 O O . ILE A 1 71 ? 1.446 -13.816 4.636 1.00 95.88 71 ILE A O 1
ATOM 560 N N . VAL A 1 72 ? -0.550 -12.877 5.038 1.00 94.88 72 VAL A N 1
ATOM 561 C CA . VAL A 1 72 ? -0.830 -12.563 3.628 1.00 94.88 72 VAL A CA 1
ATOM 562 C C . VAL A 1 72 ? 0.236 -11.628 3.058 1.00 94.88 72 VAL A C 1
ATOM 564 O O . VAL A 1 72 ? 0.778 -11.898 1.989 1.00 94.88 72 VAL A O 1
ATOM 567 N N . GLY A 1 73 ? 0.589 -10.562 3.783 1.00 91.50 73 GLY A N 1
ATOM 568 C CA . GLY A 1 73 ? 1.641 -9.636 3.365 1.00 91.50 73 GLY A CA 1
ATOM 569 C C . GLY A 1 73 ? 3.003 -10.318 3.216 1.00 91.50 73 GLY A C 1
ATOM 570 O O . GLY A 1 73 ? 3.718 -10.054 2.253 1.00 91.50 73 GLY A O 1
ATOM 571 N N . PHE A 1 74 ? 3.338 -11.235 4.124 1.00 95.38 74 PHE A N 1
ATOM 572 C CA . PHE A 1 74 ? 4.576 -12.007 4.072 1.00 95.38 74 PHE A CA 1
ATOM 573 C C . PHE A 1 74 ? 4.628 -12.939 2.855 1.00 95.38 74 PHE A C 1
ATOM 575 O O . PHE A 1 74 ? 5.632 -12.960 2.146 1.00 95.38 74 PHE A O 1
ATOM 582 N N . LEU A 1 75 ? 3.537 -13.653 2.560 1.00 96.25 75 LEU A N 1
ATOM 583 C CA . LEU A 1 75 ? 3.448 -14.531 1.389 1.00 96.25 75 LEU A CA 1
ATOM 584 C C . LEU A 1 75 ? 3.554 -13.751 0.072 1.00 96.25 75 LEU A C 1
ATOM 586 O O . LEU A 1 75 ? 4.279 -14.171 -0.828 1.00 96.25 75 LEU A O 1
ATOM 590 N N . ILE A 1 76 ? 2.888 -12.594 -0.025 1.00 94.00 76 ILE A N 1
ATOM 591 C CA . ILE A 1 76 ? 3.012 -11.700 -1.188 1.00 94.00 76 ILE A CA 1
ATOM 592 C C . ILE A 1 76 ? 4.462 -11.223 -1.339 1.00 94.00 76 ILE A C 1
ATOM 594 O O . ILE A 1 76 ? 5.000 -11.234 -2.444 1.00 94.00 76 ILE A O 1
ATOM 598 N N . GLY A 1 77 ? 5.109 -10.839 -0.235 1.00 91.50 77 GLY A N 1
ATOM 599 C CA . GLY A 1 77 ? 6.508 -10.413 -0.233 1.00 91.50 77 GLY A CA 1
ATOM 600 C C . GLY A 1 77 ? 7.462 -11.506 -0.719 1.00 91.50 77 GLY A C 1
ATOM 601 O O . GLY A 1 77 ? 8.303 -11.237 -1.573 1.00 91.50 77 GLY A O 1
ATOM 602 N N . LEU A 1 78 ? 7.299 -12.742 -0.238 1.00 94.75 78 LEU A N 1
ATOM 603 C CA . LEU A 1 78 ? 8.091 -13.890 -0.694 1.00 94.75 78 LEU A CA 1
ATOM 604 C C . LEU A 1 78 ? 7.899 -14.167 -2.186 1.00 94.75 78 LEU A C 1
ATOM 606 O O . LEU A 1 78 ? 8.876 -14.380 -2.901 1.00 94.75 78 LEU A O 1
ATOM 610 N N . TYR A 1 79 ? 6.653 -14.129 -2.662 1.00 93.75 79 TYR A N 1
ATOM 611 C CA . TYR A 1 79 ? 6.345 -14.322 -4.075 1.00 93.75 79 TYR A CA 1
ATOM 612 C C . TYR A 1 79 ? 7.007 -13.252 -4.954 1.00 93.75 79 TYR A C 1
ATOM 614 O O . TYR A 1 79 ? 7.669 -13.581 -5.938 1.00 93.75 79 TYR A O 1
ATOM 622 N N . LEU A 1 80 ? 6.887 -11.974 -4.578 1.00 90.38 80 LEU A N 1
ATOM 623 C CA . LEU A 1 80 ? 7.509 -10.872 -5.315 1.00 90.38 80 LEU A CA 1
ATOM 624 C C . LEU A 1 80 ? 9.038 -10.937 -5.278 1.00 90.38 80 LEU A C 1
ATOM 626 O O . LEU A 1 80 ? 9.677 -10.622 -6.277 1.00 90.38 80 LEU A O 1
ATOM 630 N N . MET A 1 81 ? 9.631 -11.367 -4.162 1.00 92.25 81 MET A N 1
ATOM 631 C CA . MET A 1 81 ? 11.076 -11.566 -4.064 1.00 92.25 81 MET A CA 1
ATOM 632 C C . MET A 1 81 ? 11.548 -12.672 -5.011 1.00 92.25 81 MET A C 1
ATOM 634 O O . MET A 1 81 ? 12.536 -12.488 -5.715 1.00 92.25 81 MET A O 1
ATOM 638 N N . TYR A 1 82 ? 10.832 -13.796 -5.071 1.00 93.75 82 TYR A N 1
ATOM 639 C CA . TYR A 1 82 ? 11.157 -14.875 -6.000 1.00 93.75 82 TYR A CA 1
ATOM 640 C C . TYR A 1 82 ? 11.122 -14.391 -7.456 1.00 93.75 82 TYR A C 1
ATOM 642 O O . TYR A 1 82 ? 12.109 -14.552 -8.170 1.00 93.75 82 TYR A O 1
ATOM 650 N N . GLN A 1 83 ? 10.042 -13.711 -7.858 1.00 91.38 83 GLN A N 1
ATOM 651 C CA . GLN A 1 83 ? 9.914 -13.165 -9.213 1.00 91.38 83 GLN A CA 1
ATOM 652 C C . GLN A 1 83 ? 10.970 -12.090 -9.514 1.00 91.38 83 GLN A C 1
ATOM 654 O O . GLN A 1 83 ? 11.522 -12.053 -10.602 1.00 91.38 83 GLN A O 1
ATOM 659 N N . GLY A 1 84 ? 11.304 -11.223 -8.556 1.00 86.69 84 GLY A N 1
ATOM 660 C CA . GLY A 1 84 ? 12.281 -10.153 -8.774 1.00 86.69 84 GLY A CA 1
ATOM 661 C C . GLY A 1 84 ? 13.731 -10.628 -8.928 1.00 86.69 84 GLY A C 1
ATOM 662 O O . GLY A 1 84 ? 14.519 -9.931 -9.562 1.00 86.69 84 GLY A O 1
ATOM 663 N N . PHE A 1 85 ? 14.096 -11.774 -8.342 1.00 87.31 85 PHE A N 1
ATOM 664 C CA . PHE A 1 85 ? 15.461 -12.315 -8.405 1.00 87.31 85 PHE A CA 1
ATOM 665 C C . PHE A 1 85 ? 15.657 -13.393 -9.474 1.00 87.31 85 PHE A C 1
ATOM 667 O O . PHE A 1 85 ? 16.772 -13.536 -9.970 1.00 87.31 85 PHE A O 1
ATOM 674 N N . TRP A 1 86 ? 14.618 -14.174 -9.779 1.00 76.88 86 TRP A N 1
ATOM 675 C CA . TRP A 1 86 ? 14.742 -15.392 -10.588 1.00 76.88 86 TRP A CA 1
ATOM 676 C C . TRP A 1 86 ? 13.899 -15.403 -11.872 1.00 76.88 86 TRP A C 1
ATOM 678 O O . TRP A 1 86 ? 14.014 -16.374 -12.620 1.00 76.88 86 TRP A O 1
ATOM 688 N N . ALA A 1 87 ? 13.070 -14.384 -12.129 1.00 58.69 87 ALA A N 1
ATOM 689 C CA . ALA A 1 87 ? 12.299 -14.261 -13.374 1.00 58.69 87 ALA A CA 1
ATOM 690 C C . ALA A 1 87 ? 13.022 -13.454 -14.459 1.00 58.69 87 ALA A C 1
ATOM 692 O O . ALA A 1 87 ? 13.844 -12.574 -14.115 1.00 58.69 87 ALA A O 1
#

pLDDT: mean 88.88, std 5.91, range [58.69, 96.25]